Protein AF-A0A3D4EXI5-F1 (afdb_monomer_lite)

Secondary structure (DSSP, 8-state):
----EEEEEE--S-TT--EEEEEESSSSS-EEEEETTS--BTTBEEEEEETTTTT-TT-S--EEEEEE--GGGHHHHHHHHHHHHHHHH----EEEEEEEEETTEEEEEEEEEETTEEEEEEEEEEESTTPPPPS---HHHHHHHHHHHHHTT-SEEEEEEPTTT--EEEEEEE-

Radius of gyration: 18.46 Å; chains: 1; bounding box: 52×33×43 Å

pLDDT: mean 83.97, std 13.14, range [39.12, 97.62]

Foldseek 3Di:
DPDFKDKDFDFDPDLVWKKFKWKDLVVPDIDTAAIQNPDPDVGGGMDMDGCVSRVVPPRPDMDIDIDTDDPVCVLVHLLNVLVVLQVVVPDQWDKDWDWDDDPQKTFIWIFTGDRNWTPDIGTPDIPVRPDDPDSTDDLVNVSVVSVVLVVVVFPDWDFDADPRRSGTPDIDTHD

Sequence (175 aa):
MKGDSMTFQLKSFDLSESWLLQLSADGVNWSDLVPLESSQDILGFVVKADRITLGIGNFEKAFFRAKKFSRHEEVKQKYLAALARWNESNYTSYSYLVNSNQGMISYEARYTVTDGEVTEVRTILAWPPFFEPPPSRTIEDWFATVASAIDQNAVVIDIDWNSELGYPESGYIDI

Structure (mmCIF, N/CA/C/O backbone):
data_AF-A0A3D4EXI5-F1
#
_entry.id   AF-A0A3D4EXI5-F1
#
loop_
_atom_site.group_PDB
_atom_site.id
_atom_site.type_symbol
_atom_site.label_atom_id
_atom_site.label_alt_id
_atom_site.label_comp_id
_atom_site.label_asym_id
_atom_site.label_entity_id
_atom_site.label_seq_id
_atom_site.pdbx_PDB_ins_code
_atom_site.Cartn_x
_atom_site.Cartn_y
_atom_site.Cartn_z
_atom_site.occupancy
_atom_site.B_iso_or_equiv
_atom_site.auth_seq_id
_atom_site.auth_comp_id
_atom_site.auth_asym_id
_atom_site.auth_atom_id
_atom_site.pdbx_PDB_model_num
ATOM 1 N N . MET A 1 1 ? -26.859 4.576 -8.870 1.00 39.12 1 MET A N 1
ATOM 2 C CA . MET A 1 1 ? -27.586 3.788 -7.852 1.00 39.12 1 MET A CA 1
ATOM 3 C C . MET A 1 1 ? -27.539 4.547 -6.536 1.00 39.12 1 MET A C 1
ATOM 5 O O . MET A 1 1 ? -26.490 5.070 -6.199 1.00 39.12 1 MET A O 1
ATOM 9 N N . LYS A 1 2 ? -28.674 4.707 -5.847 1.00 42.56 2 LYS A N 1
ATOM 10 C CA . LYS A 1 2 ? -28.749 5.315 -4.507 1.00 42.56 2 LYS A CA 1
ATOM 11 C C . LYS A 1 2 ? -28.831 4.164 -3.502 1.00 42.56 2 LYS A C 1
ATOM 13 O O . LYS A 1 2 ? -29.838 3.466 -3.528 1.00 42.56 2 LYS A O 1
ATOM 18 N N . GLY A 1 3 ? -27.812 3.960 -2.663 1.00 54.19 3 GLY A N 1
ATOM 19 C CA . GLY A 1 3 ? -27.891 2.968 -1.579 1.00 54.19 3 GLY A CA 1
ATOM 20 C C . GLY A 1 3 ? -26.586 2.330 -1.093 1.00 54.19 3 GLY A C 1
ATOM 21 O O . GLY A 1 3 ? -26.627 1.666 -0.065 1.00 54.19 3 GLY A O 1
ATOM 22 N N . ASP A 1 4 ? -25.450 2.532 -1.768 1.00 74.62 4 ASP A N 1
ATOM 23 C CA . ASP A 1 4 ? -24.228 1.766 -1.456 1.00 74.62 4 ASP A CA 1
ATOM 24 C C . ASP A 1 4 ? -23.312 2.403 -0.403 1.00 74.62 4 ASP A C 1
ATOM 26 O O . ASP A 1 4 ? -22.385 1.741 0.057 1.00 74.62 4 ASP A O 1
ATOM 30 N N . SER A 1 5 ? -23.591 3.634 0.037 1.00 75.50 5 SER A N 1
ATOM 31 C CA . SER A 1 5 ? -22.777 4.329 1.041 1.00 75.50 5 SER A CA 1
ATOM 32 C C . SER A 1 5 ? -23.317 4.127 2.456 1.00 75.50 5 SER A C 1
ATOM 34 O O . SER A 1 5 ? -24.478 4.450 2.725 1.00 75.50 5 SER A O 1
ATOM 36 N N . MET A 1 6 ? -22.466 3.680 3.375 1.00 82.75 6 MET A N 1
ATOM 37 C CA . MET A 1 6 ? -22.741 3.607 4.809 1.00 82.75 6 MET A CA 1
ATOM 38 C C . MET A 1 6 ? -22.026 4.742 5.544 1.00 82.75 6 MET A C 1
ATOM 40 O O . MET A 1 6 ? -20.893 5.086 5.215 1.00 82.75 6 MET A O 1
ATOM 44 N N . THR A 1 7 ? -22.685 5.301 6.560 1.00 84.31 7 THR A N 1
ATOM 45 C CA . THR A 1 7 ? -22.089 6.303 7.449 1.00 84.31 7 THR A CA 1
ATOM 46 C C . THR A 1 7 ? -22.034 5.752 8.864 1.00 84.31 7 THR A C 1
ATOM 48 O O . THR A 1 7 ? -23.057 5.357 9.424 1.00 84.31 7 THR A O 1
ATOM 51 N N . PHE A 1 8 ? -20.844 5.767 9.451 1.00 84.25 8 PHE A N 1
ATOM 52 C CA . PHE A 1 8 ? -20.595 5.388 10.833 1.00 84.25 8 PHE A CA 1
ATOM 53 C C . PHE A 1 8 ? -20.271 6.641 11.626 1.00 84.25 8 PHE A C 1
ATOM 55 O O . PHE A 1 8 ? -19.400 7.411 11.229 1.00 84.25 8 PHE A O 1
ATOM 62 N N . GLN A 1 9 ? -20.972 6.839 12.740 1.00 82.69 9 GLN A N 1
ATOM 63 C CA . GLN A 1 9 ? -20.697 7.926 13.668 1.00 82.69 9 GLN A CA 1
ATOM 64 C C . GLN A 1 9 ? -20.434 7.356 15.055 1.00 82.69 9 GLN A C 1
ATOM 66 O O . GLN A 1 9 ? -21.283 6.664 15.622 1.00 82.69 9 GLN A O 1
ATOM 71 N N . LEU A 1 10 ? -19.275 7.687 15.613 1.00 81.12 10 LEU A N 1
ATOM 72 C CA . LEU A 1 10 ? -18.928 7.378 16.988 1.00 81.12 10 LEU A CA 1
ATOM 73 C C . LEU A 1 10 ? -18.965 8.659 17.816 1.00 81.12 10 LEU A C 1
ATOM 75 O O . LEU A 1 10 ? -18.196 9.589 17.580 1.00 81.12 10 LEU A O 1
ATOM 79 N N . LYS A 1 11 ? -19.855 8.690 18.809 1.00 78.25 11 LYS A N 1
ATOM 80 C CA . LYS A 1 11 ? -19.913 9.774 19.790 1.00 78.25 11 LYS A CA 1
ATOM 81 C C . LYS A 1 11 ? -18.896 9.498 20.892 1.00 78.25 11 LYS A C 1
ATOM 83 O O . LYS A 1 11 ? -19.105 8.581 21.683 1.00 78.25 11 LYS A O 1
ATOM 88 N N . SER A 1 12 ? -17.834 10.296 20.950 1.00 68.75 12 SER A N 1
ATOM 89 C CA . SER A 1 12 ? -16.923 10.345 22.097 1.00 68.75 12 SER A CA 1
ATOM 90 C C . SER A 1 12 ? -16.821 11.775 22.622 1.00 68.75 12 SER A C 1
ATOM 92 O O . SER A 1 12 ? -16.849 12.732 21.851 1.00 68.75 12 SER A O 1
ATOM 94 N N . PHE A 1 13 ? -16.741 11.908 23.947 1.00 65.19 13 PHE A N 1
ATOM 95 C CA . PHE A 1 13 ? -16.520 13.184 24.634 1.00 65.19 13 PHE A CA 1
ATOM 96 C C . PHE A 1 13 ? -15.032 13.518 24.780 1.00 65.19 13 PHE A C 1
ATOM 98 O O . PHE A 1 13 ? -14.695 14.653 25.110 1.00 65.19 13 PHE A O 1
ATOM 105 N N . ASP A 1 14 ? -14.155 12.544 24.537 1.00 68.81 14 ASP A N 1
ATOM 106 C CA . ASP A 1 14 ? -12.711 12.718 24.546 1.00 68.81 14 ASP A CA 1
ATOM 107 C C . ASP A 1 14 ? -12.185 12.568 23.115 1.00 68.81 14 ASP A C 1
ATOM 109 O O . ASP A 1 14 ? -11.996 11.470 22.597 1.00 68.81 14 ASP A O 1
ATOM 113 N N . LEU A 1 15 ? -11.965 13.712 22.467 1.00 62.50 15 LEU A N 1
ATOM 114 C CA . LEU A 1 15 ? -11.452 13.791 21.098 1.00 62.50 15 LEU A CA 1
ATOM 115 C C . LEU A 1 15 ? -9.966 13.411 20.990 1.00 62.50 15 LEU A C 1
ATOM 117 O O . LEU A 1 15 ? -9.433 13.392 19.885 1.00 62.50 15 LEU A O 1
ATOM 121 N N . SER A 1 16 ? -9.291 13.132 22.113 1.00 62.59 16 SER A N 1
ATOM 122 C CA . SER A 1 16 ? -7.949 12.541 22.109 1.00 62.59 16 SER A CA 1
ATOM 123 C C . SER A 1 16 ? -7.974 11.015 21.985 1.00 62.59 16 SER A C 1
ATOM 125 O O . SER A 1 16 ? -6.924 10.391 21.823 1.00 62.59 16 SER A O 1
ATOM 127 N N . GLU A 1 17 ? -9.159 10.400 22.054 1.00 69.25 17 GLU A N 1
ATOM 128 C CA . GLU A 1 17 ? -9.315 8.971 21.836 1.00 69.25 17 GLU A CA 1
ATOM 129 C C . GLU A 1 17 ? -9.283 8.633 20.350 1.00 69.25 17 GLU A C 1
ATOM 131 O O . GLU A 1 17 ? -10.083 9.133 19.564 1.00 69.25 17 GLU A O 1
ATOM 136 N N . SER A 1 18 ? -8.432 7.682 19.993 1.00 71.56 18 SER A N 1
ATOM 137 C CA . SER A 1 18 ? -8.443 7.068 18.672 1.00 71.56 18 SER A CA 1
ATOM 138 C C . SER A 1 18 ? -9.288 5.797 18.674 1.00 71.56 18 SER A C 1
ATOM 140 O O . SER A 1 18 ? -9.239 4.978 19.604 1.00 71.56 18 SER A O 1
ATOM 142 N N . TRP A 1 19 ? -10.059 5.620 17.606 1.00 79.62 19 TRP A N 1
ATOM 143 C CA . TRP A 1 19 ? -10.971 4.496 17.439 1.00 79.62 19 TRP A CA 1
ATOM 144 C C . TRP A 1 19 ? -10.848 3.903 16.040 1.00 79.62 19 TRP A C 1
ATOM 146 O O . TRP A 1 19 ? -10.656 4.619 15.062 1.00 79.62 19 TRP A O 1
ATOM 156 N N . LEU A 1 20 ? -11.002 2.585 15.942 1.00 82.56 20 LEU A N 1
ATOM 157 C CA . LEU A 1 20 ? -11.039 1.858 14.673 1.00 82.56 20 LEU A CA 1
ATOM 158 C C . LEU A 1 20 ? -12.428 1.274 14.448 1.00 82.56 20 LEU A C 1
ATOM 160 O O . LEU A 1 20 ? -13.006 0.667 15.356 1.00 82.56 20 LEU A O 1
ATOM 164 N N . LEU A 1 21 ? -12.942 1.419 13.229 1.00 87.19 21 LEU A N 1
ATOM 165 C CA . LEU A 1 21 ? -14.070 0.628 12.763 1.00 87.19 21 LEU A CA 1
ATOM 166 C C . LEU A 1 21 ? -13.570 -0.788 12.469 1.00 87.19 21 LEU A C 1
ATOM 168 O O . LEU A 1 21 ? -12.594 -0.956 11.744 1.00 87.19 21 LEU A O 1
ATOM 172 N N . GLN A 1 22 ? -14.242 -1.797 13.014 1.00 89.62 22 GLN A N 1
ATOM 173 C CA . GLN A 1 22 ? -13.995 -3.200 12.694 1.00 89.62 22 GLN A CA 1
ATOM 174 C C . GLN A 1 22 ? -15.202 -3.816 11.993 1.00 89.62 22 GLN A C 1
ATOM 176 O O . GLN A 1 22 ? -16.344 -3.473 12.309 1.00 89.62 22 GLN A O 1
ATOM 181 N N . LEU A 1 23 ? -14.931 -4.769 11.104 1.00 90.06 23 LEU A N 1
ATOM 182 C CA . LEU A 1 23 ? -15.908 -5.592 10.396 1.00 90.06 23 LEU A CA 1
ATOM 183 C C . LEU A 1 23 ? -15.836 -7.036 10.872 1.00 90.06 23 LEU A C 1
ATOM 185 O O . LEU A 1 23 ? -14.754 -7.550 11.146 1.00 90.06 23 LEU A O 1
ATOM 189 N N . SER A 1 24 ? -16.976 -7.715 10.886 1.00 88.44 24 SER A N 1
ATOM 190 C CA . SER A 1 24 ? -17.034 -9.167 10.995 1.00 88.44 24 SER A CA 1
ATOM 191 C C . SER A 1 24 ? -18.177 -9.728 10.155 1.00 88.44 24 SER A C 1
ATOM 193 O O . SER A 1 24 ? -19.292 -9.209 10.200 1.00 88.44 24 SER A O 1
ATOM 195 N N . ALA A 1 25 ? -17.924 -10.798 9.402 1.00 87.25 25 ALA A N 1
ATOM 196 C CA . ALA A 1 25 ? -18.972 -11.502 8.658 1.00 87.25 25 ALA A CA 1
ATOM 197 C C . ALA A 1 25 ? -19.778 -12.464 9.555 1.00 87.25 25 ALA A C 1
ATOM 199 O O . ALA A 1 25 ? -20.962 -12.690 9.322 1.00 87.25 25 ALA A O 1
ATOM 200 N N . ASP A 1 26 ? -19.155 -13.002 10.606 1.00 87.06 26 ASP A N 1
ATOM 201 C CA . ASP A 1 26 ? -19.708 -14.049 11.477 1.00 87.06 26 ASP A CA 1
ATOM 202 C C . ASP A 1 26 ? -19.994 -13.573 12.915 1.00 87.06 26 ASP A C 1
ATOM 204 O O . ASP A 1 26 ? -20.588 -14.299 13.710 1.00 87.06 26 ASP A O 1
ATOM 208 N N . GLY A 1 27 ? -19.599 -12.346 13.256 1.00 86.88 27 GLY A N 1
ATOM 209 C CA . GLY A 1 27 ? -19.679 -11.780 14.604 1.00 86.88 27 GLY A CA 1
ATOM 210 C C . GLY A 1 27 ? -18.592 -12.290 15.561 1.00 86.88 27 GLY A C 1
ATOM 211 O O . GLY A 1 27 ? -18.559 -11.869 16.720 1.00 86.88 27 GLY A O 1
ATOM 212 N N . VAL A 1 28 ? -17.699 -13.167 15.095 1.00 86.06 28 VAL A N 1
ATOM 213 C CA . VAL A 1 28 ? -16.663 -13.841 15.890 1.00 86.06 28 VAL A CA 1
ATOM 214 C C . VAL A 1 28 ? -15.272 -13.364 15.483 1.00 86.06 28 VAL A C 1
ATOM 216 O O . VAL A 1 28 ? -14.501 -12.943 16.344 1.00 86.06 28 VAL A O 1
ATOM 219 N N . ASN A 1 29 ? -14.967 -13.378 14.186 1.00 84.19 29 ASN A N 1
ATOM 220 C CA . ASN A 1 29 ? -13.688 -12.966 13.620 1.00 84.19 29 ASN A CA 1
ATOM 221 C C . ASN A 1 29 ? -13.776 -11.519 13.140 1.00 84.19 29 ASN A C 1
ATOM 223 O O . ASN A 1 29 ? -14.626 -11.189 12.313 1.00 84.19 29 ASN A O 1
ATOM 227 N N . TRP A 1 30 ? -12.915 -10.655 13.676 1.00 88.38 30 TRP A N 1
ATOM 228 C CA . TRP A 1 30 ? -12.973 -9.212 13.449 1.00 88.38 30 TRP A CA 1
ATOM 229 C C . TRP A 1 30 ? -11.732 -8.715 12.712 1.00 88.38 30 TRP A C 1
ATOM 231 O O . TRP A 1 30 ? -10.613 -9.003 13.133 1.00 88.38 30 TRP A O 1
ATOM 241 N N . SER A 1 31 ? -11.946 -7.917 11.669 1.00 83.50 31 SER A N 1
ATOM 242 C CA . SER A 1 31 ? -10.902 -7.245 10.890 1.00 83.50 31 SER A CA 1
ATOM 243 C C . SER A 1 31 ? -10.988 -5.735 11.092 1.00 83.50 31 SER A C 1
ATOM 245 O O . SER A 1 31 ? -12.084 -5.173 11.097 1.00 83.50 31 SER A O 1
ATOM 247 N N . ASP A 1 32 ? -9.845 -5.074 11.262 1.00 84.88 32 ASP A N 1
ATOM 248 C CA . ASP A 1 32 ? -9.773 -3.610 11.309 1.00 84.88 32 ASP A CA 1
ATOM 249 C C . ASP A 1 32 ? -10.002 -3.037 9.904 1.00 84.88 32 ASP A C 1
ATOM 251 O O . ASP A 1 32 ? -9.398 -3.510 8.946 1.00 84.88 32 ASP A O 1
ATOM 255 N N . LEU A 1 33 ? -10.882 -2.040 9.785 1.00 80.50 33 LEU A N 1
ATOM 256 C CA . LEU A 1 33 ? -11.237 -1.411 8.512 1.00 80.50 33 LEU A CA 1
ATOM 257 C C . LEU A 1 33 ? -10.579 -0.049 8.341 1.00 80.50 33 LEU A C 1
ATOM 259 O O . LEU A 1 33 ? -9.764 0.138 7.454 1.00 80.50 33 LEU A O 1
ATOM 263 N N . VAL A 1 34 ? -10.994 0.930 9.144 1.00 76.69 34 VAL A N 1
ATOM 264 C CA . VAL A 1 34 ? -10.632 2.338 8.948 1.00 76.69 34 VAL A CA 1
ATOM 265 C C . VAL A 1 34 ? -10.612 3.072 10.288 1.00 76.69 34 VAL A C 1
ATOM 267 O O . VAL A 1 34 ? -11.445 2.773 11.156 1.00 76.69 34 VAL A O 1
ATOM 270 N N . PRO A 1 35 ? -9.695 4.036 10.485 1.00 75.25 35 PRO A N 1
ATOM 271 C CA . PRO A 1 35 ? -9.725 4.929 11.629 1.00 75.25 35 PRO A CA 1
ATOM 272 C C . PRO A 1 35 ? -11.001 5.762 11.596 1.00 75.25 35 PRO A C 1
ATOM 274 O O . PRO A 1 35 ? -11.361 6.352 10.579 1.00 75.25 35 PRO A O 1
ATOM 277 N N . LEU A 1 36 ? -11.678 5.836 12.732 1.00 76.50 36 LEU A N 1
ATOM 278 C CA . LEU A 1 36 ? -12.765 6.773 12.955 1.00 76.50 36 LEU A CA 1
ATOM 279 C C . LEU A 1 36 ? -12.135 8.098 13.383 1.00 76.50 36 LEU A C 1
ATOM 281 O O . LEU A 1 36 ? -12.162 8.431 14.557 1.00 76.50 36 LEU A O 1
ATOM 285 N N . GLU A 1 37 ? -11.510 8.810 12.445 1.00 63.91 37 GLU A N 1
ATOM 286 C CA . GLU A 1 37 ? -10.805 10.078 12.715 1.00 63.91 37 GLU A CA 1
ATOM 287 C C . GLU A 1 37 ? -11.206 11.201 11.735 1.00 63.91 37 GLU A C 1
ATOM 289 O O . GLU A 1 37 ? -10.970 12.381 11.994 1.00 63.91 37 GLU A O 1
ATOM 294 N N . SER A 1 38 ? -11.874 10.869 10.622 1.00 50.19 38 SER A N 1
ATOM 295 C CA . SER A 1 38 ? -12.069 11.773 9.482 1.00 50.19 38 SER A CA 1
ATOM 296 C C . SER A 1 38 ? -13.409 12.520 9.485 1.00 50.19 38 SER A C 1
ATOM 298 O O . SER A 1 38 ? -14.250 12.319 8.619 1.00 50.19 38 SER A O 1
ATOM 300 N N . SER A 1 39 ? -13.586 13.406 10.458 1.00 47.19 39 SER A N 1
ATOM 301 C CA . SER A 1 39 ? -14.216 14.731 10.322 1.00 47.19 39 SER A CA 1
ATOM 302 C C . SER A 1 39 ? -14.553 15.191 11.731 1.00 47.19 39 SER A C 1
ATOM 304 O O . SER A 1 39 ? -15.348 14.540 12.410 1.00 47.19 39 SER A O 1
ATOM 306 N N . GLN A 1 40 ? -13.968 16.306 12.164 1.00 47.56 40 GLN A N 1
ATOM 307 C CA . GLN A 1 40 ? -14.433 17.017 13.350 1.00 47.56 40 GLN A CA 1
ATOM 308 C C . GLN A 1 40 ? -15.810 17.608 13.041 1.00 47.56 40 GLN A C 1
ATOM 310 O O . GLN A 1 40 ? -15.929 18.767 12.653 1.00 47.56 40 GLN A O 1
ATOM 315 N N . ASP A 1 41 ? -16.850 16.796 13.175 1.00 45.81 41 ASP A N 1
ATOM 316 C CA . ASP A 1 41 ? -18.180 17.325 13.420 1.00 45.81 41 ASP A CA 1
ATOM 317 C C . ASP A 1 41 ? -18.339 17.475 14.939 1.00 45.81 41 ASP A C 1
ATOM 319 O O . ASP A 1 41 ? -17.704 16.757 15.713 1.00 45.81 41 ASP A O 1
ATOM 323 N N . ILE A 1 42 ? -19.178 18.405 15.393 1.00 49.69 42 ILE A N 1
ATOM 324 C CA . ILE A 1 42 ? -19.246 18.897 16.793 1.00 49.69 42 ILE A CA 1
ATOM 325 C C . ILE A 1 42 ? -19.577 17.776 17.825 1.00 49.69 42 ILE A C 1
ATOM 327 O O . ILE A 1 42 ? -19.594 18.000 19.033 1.00 49.69 42 ILE A O 1
ATOM 331 N N . LEU A 1 43 ? -19.838 16.546 17.365 1.00 52.16 43 LEU A N 1
ATOM 332 C CA . LEU A 1 43 ? -20.370 15.415 18.129 1.00 52.16 43 LEU A CA 1
ATOM 333 C C . LEU A 1 43 ? -19.537 14.116 18.056 1.00 52.16 43 LEU A C 1
ATOM 335 O O . LEU A 1 43 ? -20.005 13.099 18.574 1.00 52.16 43 LEU A O 1
ATOM 339 N N . GLY A 1 44 ? -18.346 14.111 17.441 1.00 57.56 44 GLY A N 1
ATOM 340 C CA . GLY A 1 44 ? -17.436 12.953 17.448 1.00 57.56 44 GLY A CA 1
ATOM 341 C C . GLY A 1 44 ? -16.826 12.623 16.085 1.00 57.56 44 GLY A C 1
ATOM 342 O O . GLY A 1 44 ? -16.542 13.518 15.297 1.00 57.56 44 GLY A O 1
ATOM 343 N N . PHE A 1 45 ? -16.629 11.332 15.814 1.00 66.25 45 PHE A N 1
ATOM 344 C CA . PHE A 1 45 ? -15.952 10.840 14.614 1.00 66.25 45 PHE A CA 1
ATOM 345 C C . PHE A 1 45 ? -16.946 10.309 13.586 1.00 66.25 45 PHE A C 1
ATOM 347 O O . PHE A 1 45 ? -17.850 9.552 13.949 1.00 66.25 45 PHE A O 1
ATOM 354 N N . VAL A 1 46 ? -16.770 10.666 12.312 1.00 69.00 46 VAL A N 1
ATOM 355 C CA . VAL A 1 46 ? -17.620 10.195 11.211 1.00 69.00 46 VAL A CA 1
ATOM 356 C C . VAL A 1 46 ? -16.758 9.573 10.122 1.00 69.00 46 VAL A C 1
ATOM 358 O O . VAL A 1 46 ? -15.733 10.125 9.742 1.00 69.00 46 VAL A O 1
ATOM 361 N N . VAL A 1 47 ? -17.189 8.428 9.601 1.00 74.81 47 VAL A N 1
ATOM 362 C CA . VAL A 1 47 ? -16.644 7.845 8.373 1.00 74.81 47 VAL A CA 1
ATOM 363 C C . VAL A 1 47 ? -17.798 7.509 7.452 1.00 74.81 47 VAL A C 1
ATOM 365 O O . VAL A 1 47 ? -18.781 6.893 7.870 1.00 74.81 47 VAL A O 1
ATOM 368 N N . LYS A 1 48 ? -17.672 7.910 6.190 1.00 79.62 48 LYS A N 1
ATOM 369 C CA . LYS A 1 48 ? -18.581 7.519 5.120 1.00 79.62 48 LYS A CA 1
ATOM 370 C C . LYS A 1 48 ? -17.804 6.665 4.133 1.00 79.62 48 LYS A C 1
ATOM 372 O O . LYS A 1 48 ? -16.803 7.121 3.602 1.00 79.62 48 LYS A O 1
ATOM 377 N N . ALA A 1 49 ? -18.269 5.449 3.895 1.00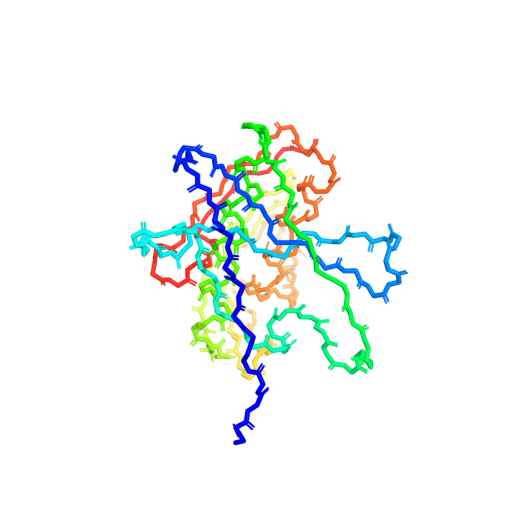 73.75 49 ALA A N 1
ATOM 378 C CA . ALA A 1 49 ? -17.616 4.525 2.982 1.00 73.75 49 ALA A CA 1
ATOM 379 C C . ALA A 1 49 ? -18.656 3.701 2.229 1.00 73.75 49 ALA A C 1
ATOM 381 O O . ALA A 1 49 ? -19.722 3.379 2.765 1.00 73.75 49 ALA A O 1
ATOM 382 N N . ASP A 1 50 ? -18.343 3.353 0.987 1.00 76.69 50 ASP A N 1
ATOM 383 C CA . ASP A 1 50 ? -19.192 2.477 0.195 1.00 76.69 50 ASP A CA 1
ATOM 384 C C . ASP A 1 50 ? -19.021 1.016 0.625 1.00 76.69 50 ASP A C 1
ATOM 386 O O . ASP A 1 50 ? -17.969 0.606 1.121 1.00 76.69 50 ASP A O 1
ATOM 390 N N . ARG A 1 51 ? -20.060 0.194 0.434 1.00 75.62 51 ARG A N 1
ATOM 391 C CA . ARG A 1 51 ? -20.032 -1.228 0.826 1.00 75.62 51 ARG A CA 1
ATOM 392 C C . ARG A 1 51 ? -18.872 -1.995 0.193 1.00 75.62 51 ARG A C 1
ATOM 394 O O . ARG A 1 51 ? -18.343 -2.912 0.818 1.00 75.62 51 ARG A O 1
ATOM 401 N N . ILE A 1 52 ? -18.492 -1.618 -1.027 1.00 73.06 52 ILE A N 1
ATOM 402 C CA . ILE A 1 52 ? -17.352 -2.198 -1.745 1.00 73.06 52 ILE A CA 1
ATOM 403 C C . ILE A 1 52 ? -16.047 -1.839 -1.027 1.00 73.06 52 ILE A C 1
ATOM 405 O O . ILE A 1 52 ? -15.278 -2.736 -0.697 1.00 73.06 52 ILE A O 1
ATOM 409 N N . THR A 1 53 ? -15.845 -0.560 -0.698 1.00 68.88 53 THR A N 1
ATOM 410 C CA . THR A 1 53 ? -14.669 -0.060 0.035 1.00 68.88 53 THR A CA 1
ATOM 411 C C . THR A 1 53 ? -14.530 -0.699 1.416 1.00 68.88 53 THR A C 1
ATOM 413 O O . THR A 1 53 ? -13.426 -0.926 1.893 1.00 68.88 53 THR A O 1
ATOM 416 N N . LEU A 1 54 ? -15.653 -1.035 2.055 1.00 73.38 54 LEU A N 1
ATOM 417 C CA . LEU A 1 54 ? -15.683 -1.729 3.343 1.00 73.38 54 LEU A CA 1
ATOM 418 C C . LEU A 1 54 ? -15.444 -3.245 3.232 1.00 73.38 54 LEU A C 1
ATOM 420 O O . LEU A 1 54 ? -15.567 -3.939 4.235 1.00 73.38 54 LEU A O 1
ATOM 424 N N . GLY A 1 55 ? -15.184 -3.792 2.041 1.00 70.31 55 GLY A N 1
ATOM 425 C CA . GLY A 1 55 ? -14.995 -5.234 1.849 1.00 70.31 55 GLY A CA 1
ATOM 426 C C . GLY A 1 55 ? -16.249 -6.069 2.137 1.00 70.31 55 GLY A C 1
ATOM 427 O O . GLY A 1 55 ? -16.162 -7.280 2.328 1.00 70.31 55 GLY A O 1
ATOM 428 N N . ILE A 1 56 ? -17.431 -5.440 2.178 1.00 70.94 56 ILE A N 1
ATOM 429 C CA . ILE A 1 56 ? -18.700 -6.120 2.479 1.00 70.94 56 ILE A CA 1
ATOM 430 C C . ILE A 1 56 ? -19.185 -6.916 1.260 1.00 70.94 56 ILE A C 1
ATOM 432 O O . ILE A 1 56 ? -19.926 -7.880 1.424 1.00 70.94 56 ILE A O 1
ATOM 436 N N . GLY A 1 57 ? -18.760 -6.546 0.046 1.00 67.25 57 GLY A N 1
ATOM 437 C CA . GLY A 1 57 ? -19.015 -7.297 -1.188 1.00 67.25 57 GLY A CA 1
ATOM 438 C C . GLY A 1 57 ? -20.436 -7.874 -1.275 1.00 67.25 57 GLY A C 1
ATOM 439 O O . GLY A 1 57 ? -21.420 -7.137 -1.205 1.00 67.25 57 GLY A O 1
ATOM 440 N N . ASN A 1 58 ? -20.517 -9.207 -1.375 1.00 66.69 58 ASN A N 1
ATOM 441 C CA . ASN A 1 58 ? -21.759 -9.988 -1.460 1.00 66.69 58 ASN A CA 1
ATOM 442 C C . ASN A 1 58 ? -22.264 -10.524 -0.107 1.00 66.69 58 ASN A C 1
ATOM 444 O O . ASN A 1 58 ? -23.160 -11.368 -0.088 1.00 66.69 58 ASN A O 1
ATOM 448 N N . PHE A 1 59 ? -21.696 -10.101 1.026 1.00 69.75 59 PHE A N 1
ATOM 449 C CA . PHE A 1 59 ? -22.179 -10.568 2.322 1.00 69.75 59 PHE A CA 1
ATOM 450 C C . PHE A 1 59 ? -23.624 -10.097 2.544 1.00 69.75 59 PHE A C 1
ATOM 452 O O . PHE A 1 59 ? -23.914 -8.895 2.562 1.00 69.75 59 PHE A O 1
ATOM 459 N N . GLU A 1 60 ? -24.537 -11.054 2.758 1.00 75.94 60 GLU A N 1
ATOM 460 C CA . GLU A 1 60 ? -25.937 -10.764 3.104 1.00 75.94 60 GLU A CA 1
ATOM 461 C C . GLU A 1 60 ? -26.037 -9.966 4.408 1.00 75.94 60 GLU A C 1
ATOM 463 O O . GLU A 1 60 ? -26.911 -9.112 4.566 1.00 75.94 60 GLU A O 1
ATOM 468 N N . LYS A 1 61 ? -25.110 -10.215 5.337 1.00 82.75 61 LYS A N 1
ATOM 469 C CA . LYS A 1 61 ? -25.022 -9.537 6.625 1.00 82.75 61 LYS A CA 1
ATOM 470 C C . LYS A 1 61 ? -23.565 -9.361 7.033 1.00 82.75 61 LYS A C 1
ATOM 472 O O . LYS A 1 61 ? -22.746 -10.245 6.815 1.00 82.75 61 LYS A O 1
ATOM 477 N N . ALA A 1 62 ? -23.278 -8.235 7.675 1.00 86.88 62 ALA A N 1
ATOM 478 C CA . ALA A 1 62 ? -22.019 -7.992 8.357 1.00 86.88 62 ALA A CA 1
ATOM 479 C C . ALA A 1 62 ? -22.270 -7.245 9.673 1.00 86.88 62 ALA A C 1
ATOM 481 O O . ALA A 1 62 ? -23.295 -6.578 9.844 1.00 86.88 62 ALA A O 1
ATOM 482 N N . PHE A 1 63 ? -21.338 -7.379 10.605 1.00 90.00 63 PHE A N 1
ATOM 483 C CA . PHE A 1 63 ? -21.340 -6.725 11.904 1.00 90.00 63 PHE A CA 1
ATOM 484 C C . PHE A 1 63 ? -20.245 -5.669 11.950 1.00 90.00 63 PHE A C 1
ATOM 486 O O . PHE A 1 63 ? -19.161 -5.864 11.403 1.00 90.00 63 PHE A O 1
ATOM 493 N N . PHE A 1 64 ? -20.524 -4.575 12.655 1.00 90.75 64 PHE A N 1
ATOM 494 C CA . PHE A 1 64 ? -19.580 -3.486 12.861 1.00 90.75 64 PHE A CA 1
ATOM 495 C C . PHE A 1 64 ? -19.435 -3.199 14.344 1.00 90.75 64 PHE A C 1
ATOM 497 O O . PHE A 1 64 ? -20.419 -3.242 15.087 1.00 90.75 64 PHE A O 1
ATOM 504 N N . ARG A 1 65 ? -18.219 -2.868 14.774 1.00 90.81 65 ARG A N 1
ATOM 505 C CA . ARG A 1 65 ? -17.971 -2.334 16.116 1.00 90.81 65 ARG A CA 1
ATOM 506 C C . ARG A 1 65 ? -16.845 -1.316 16.089 1.00 90.81 65 ARG A C 1
ATOM 508 O O . ARG A 1 65 ? -16.003 -1.349 15.197 1.00 90.81 65 ARG A O 1
ATOM 515 N N . ALA A 1 66 ? -16.822 -0.450 17.094 1.00 88.31 66 ALA A N 1
ATOM 516 C CA . ALA A 1 66 ? -15.681 0.410 17.359 1.00 88.31 66 ALA A CA 1
ATOM 517 C C . ALA A 1 66 ? -14.748 -0.277 18.368 1.00 88.31 66 ALA A C 1
ATOM 519 O O . ALA A 1 66 ? -15.207 -0.767 19.403 1.00 88.31 66 ALA A O 1
ATOM 520 N N . LYS A 1 67 ? -13.447 -0.307 18.078 1.00 86.44 67 LYS A N 1
ATOM 521 C CA . LYS A 1 67 ? -12.400 -0.761 19.004 1.00 86.44 67 LYS A CA 1
ATOM 522 C C . LYS A 1 67 ? -11.619 0.456 19.491 1.00 86.44 67 LYS A C 1
ATOM 524 O O . LYS A 1 67 ? -11.117 1.223 18.669 1.00 86.44 67 LYS A O 1
ATOM 529 N N . LYS A 1 68 ? -11.521 0.623 20.817 1.00 76.44 68 LYS A N 1
ATOM 530 C CA . LYS A 1 68 ? -10.659 1.644 21.424 1.00 76.44 68 LYS A CA 1
ATOM 531 C C . LYS A 1 68 ? -9.209 1.216 21.273 1.00 76.44 68 LYS A C 1
ATOM 533 O O . LYS A 1 68 ? -8.869 0.060 21.527 1.00 76.44 68 LYS A O 1
ATOM 538 N N . PHE A 1 69 ? -8.379 2.152 20.862 1.00 69.06 69 PHE A N 1
ATOM 539 C CA . PHE A 1 69 ? -7.016 1.890 20.448 1.00 69.06 69 PHE A CA 1
ATOM 540 C C . PHE A 1 69 ? -5.991 2.210 21.550 1.00 69.06 69 PHE A C 1
ATOM 542 O O . PHE A 1 69 ? -6.231 3.073 22.397 1.00 69.06 69 PHE A O 1
ATOM 549 N N . SER A 1 70 ? -4.838 1.529 21.540 1.00 57.62 70 SER A N 1
ATOM 550 C CA . SER A 1 70 ? -3.669 1.856 22.371 1.00 57.62 70 SER A CA 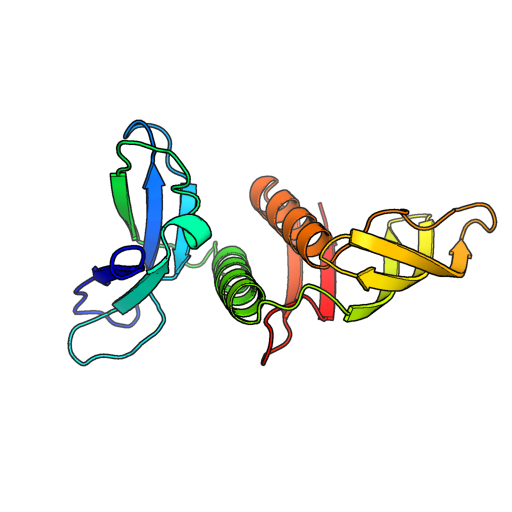1
ATOM 551 C C . SER A 1 70 ? -2.549 2.426 21.492 1.00 57.62 70 SER A C 1
ATOM 553 O O . SER A 1 70 ? -2.387 1.998 20.357 1.00 57.62 70 SER A O 1
ATOM 555 N N . ARG A 1 71 ? -1.751 3.375 22.007 1.00 50.16 71 ARG A N 1
ATOM 556 C CA . ARG A 1 71 ? -0.698 4.127 21.275 1.00 50.16 71 ARG A CA 1
ATOM 557 C C . ARG A 1 71 ? 0.315 3.292 20.457 1.00 50.16 71 ARG A C 1
ATOM 559 O O . ARG A 1 71 ? 1.112 3.880 19.741 1.00 50.16 71 ARG A O 1
ATOM 566 N N . HIS A 1 72 ? 0.328 1.964 20.564 1.00 52.22 72 HIS A N 1
ATOM 567 C CA . HIS A 1 72 ? 1.250 1.083 19.843 1.00 52.22 72 HIS A CA 1
ATOM 568 C C . HIS A 1 72 ? 0.790 0.661 18.442 1.00 52.22 72 HIS A C 1
ATOM 570 O O . HIS A 1 72 ? 1.565 0.008 17.756 1.00 52.22 72 HIS A O 1
ATOM 576 N N . GLU A 1 73 ? -0.402 1.043 17.972 1.00 70.88 73 GLU A N 1
ATOM 577 C CA . GLU A 1 73 ? -0.831 0.716 16.599 1.00 70.88 73 GLU A CA 1
ATOM 578 C C . GLU A 1 73 ? -0.779 1.933 15.629 1.00 70.88 73 GLU A C 1
ATOM 580 O O . GLU A 1 73 ? -1.484 1.967 14.622 1.00 70.88 73 GLU A O 1
ATOM 585 N N . GLU A 1 74 ? 0.033 2.972 15.921 1.00 78.12 74 GLU A N 1
ATOM 586 C CA . GLU A 1 74 ? 0.106 4.235 15.134 1.00 78.12 74 GLU A CA 1
ATOM 587 C C . GLU A 1 74 ? 0.444 3.973 13.658 1.00 78.12 74 GLU A C 1
ATOM 589 O O . GLU A 1 74 ? -0.145 4.566 12.753 1.00 78.12 74 GLU A O 1
ATOM 594 N N . VAL A 1 75 ? 1.34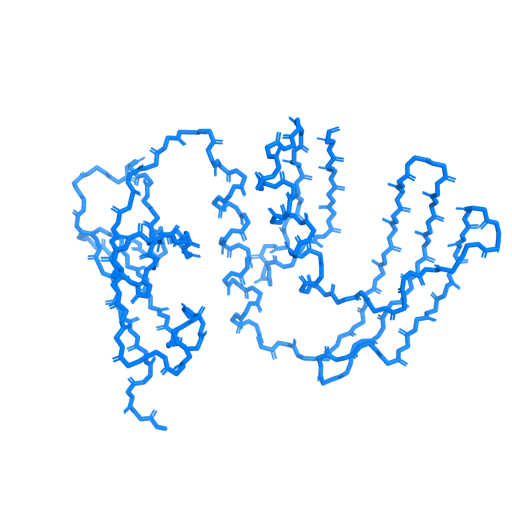1 3.016 13.409 1.00 84.44 75 VAL A N 1
ATOM 595 C CA . VAL A 1 75 ? 1.683 2.544 12.060 1.00 84.44 75 VAL A CA 1
ATOM 596 C C . VAL A 1 75 ? 0.441 2.029 11.332 1.00 84.44 75 VAL A C 1
ATOM 598 O O . VAL A 1 75 ? 0.209 2.383 10.177 1.00 84.44 75 VAL A O 1
ATOM 601 N N . LYS A 1 76 ? -0.399 1.244 12.019 1.00 84.19 76 LYS A N 1
ATOM 602 C CA . LYS A 1 76 ? -1.639 0.706 11.454 1.00 84.19 76 LYS A CA 1
ATOM 603 C C . LYS A 1 76 ? -2.632 1.813 11.119 1.00 84.19 76 LYS A C 1
ATOM 605 O O . LYS A 1 76 ? -3.302 1.732 10.096 1.00 84.19 76 LYS A O 1
ATOM 610 N N . GLN A 1 77 ? -2.707 2.871 11.926 1.00 81.25 77 GLN A N 1
ATOM 611 C CA . GLN A 1 77 ? -3.572 4.012 11.615 1.00 81.25 77 GLN A CA 1
ATOM 612 C C . GLN A 1 77 ? -3.109 4.771 10.379 1.00 81.25 77 GLN A C 1
ATOM 614 O O . GLN A 1 77 ? -3.920 5.025 9.489 1.00 81.25 77 GLN A O 1
ATOM 619 N N . LYS A 1 78 ? -1.812 5.096 10.305 1.00 88.94 78 LYS A N 1
ATOM 620 C CA . LYS A 1 78 ? -1.232 5.762 9.134 1.00 88.94 78 LYS A CA 1
ATOM 621 C C . LYS A 1 78 ? -1.462 4.930 7.875 1.00 88.94 78 LYS A C 1
ATOM 623 O O . LYS A 1 78 ? -1.949 5.470 6.889 1.00 88.94 78 LYS A O 1
ATOM 628 N N . TYR A 1 79 ? -1.233 3.618 7.960 1.00 91.88 79 TYR A N 1
ATOM 629 C CA . TYR A 1 79 ? -1.523 2.663 6.891 1.00 91.88 79 TYR A CA 1
ATOM 630 C C . TYR A 1 79 ? -2.989 2.707 6.434 1.00 91.88 79 TYR A C 1
ATOM 632 O O . TYR A 1 79 ? -3.252 2.881 5.247 1.00 91.88 79 TYR A O 1
ATOM 640 N N . LEU A 1 80 ? -3.959 2.590 7.348 1.00 89.00 80 LEU A N 1
ATOM 641 C CA . LEU A 1 80 ? -5.374 2.549 6.965 1.00 89.00 80 LEU A CA 1
ATOM 642 C C . LEU A 1 80 ? -5.880 3.895 6.421 1.00 89.00 80 LEU A C 1
ATOM 644 O O . LEU A 1 80 ? -6.681 3.917 5.489 1.00 89.00 80 LEU A O 1
ATOM 648 N N . ALA A 1 81 ? -5.416 5.018 6.979 1.00 86.50 81 ALA A N 1
ATOM 649 C CA . ALA A 1 81 ? -5.754 6.347 6.473 1.00 86.50 81 ALA A CA 1
ATOM 650 C C . ALA A 1 81 ? -5.182 6.579 5.064 1.00 86.50 81 ALA A C 1
ATOM 652 O O . ALA A 1 81 ? -5.866 7.121 4.196 1.00 86.50 81 ALA A O 1
ATOM 653 N N . ALA A 1 82 ? -3.946 6.136 4.831 1.00 92.12 82 ALA A N 1
ATOM 654 C CA . ALA A 1 82 ? -3.283 6.177 3.536 1.00 92.12 82 ALA A CA 1
ATOM 655 C C . ALA A 1 82 ? -3.996 5.290 2.498 1.00 92.12 82 ALA A C 1
ATOM 657 O O . ALA A 1 82 ? -4.294 5.748 1.395 1.00 92.12 82 ALA A O 1
ATOM 658 N N . LEU A 1 83 ? -4.375 4.067 2.884 1.00 91.50 83 LEU A N 1
ATOM 659 C CA . LEU A 1 83 ? -5.128 3.138 2.039 1.00 91.50 83 LEU A CA 1
ATOM 660 C C . LEU A 1 83 ? -6.495 3.706 1.634 1.00 91.50 83 LEU A C 1
ATOM 662 O O . LEU A 1 83 ? -6.888 3.601 0.474 1.00 91.50 83 LEU A O 1
ATOM 666 N N . ALA A 1 84 ? -7.216 4.331 2.569 1.00 85.38 84 ALA A N 1
ATOM 667 C CA . ALA A 1 84 ? -8.493 4.974 2.269 1.00 85.38 84 ALA A CA 1
ATOM 668 C C . ALA A 1 84 ? -8.333 6.089 1.221 1.00 85.38 84 ALA A C 1
ATOM 670 O O . ALA A 1 84 ? -9.072 6.100 0.239 1.00 85.38 84 ALA A O 1
ATOM 671 N N . ARG A 1 85 ? -7.326 6.964 1.370 1.00 89.25 85 ARG A N 1
ATOM 672 C CA . ARG A 1 85 ? -7.030 8.028 0.389 1.00 89.25 85 ARG A CA 1
ATOM 673 C C . ARG A 1 85 ? -6.669 7.476 -0.986 1.00 89.25 85 ARG A C 1
ATOM 675 O O . ARG A 1 85 ? -7.152 7.987 -1.994 1.00 89.25 85 ARG A O 1
ATOM 682 N N . TRP A 1 86 ? -5.865 6.416 -1.029 1.00 93.12 86 TRP A N 1
ATOM 683 C CA . TRP A 1 86 ? -5.505 5.771 -2.289 1.00 93.12 86 TRP A CA 1
ATOM 684 C C . TRP A 1 86 ? -6.734 5.217 -3.006 1.00 93.12 86 TRP A C 1
ATOM 686 O O . TRP A 1 86 ? -6.955 5.523 -4.179 1.00 93.12 86 TRP A O 1
ATOM 696 N N . ASN A 1 87 ? -7.594 4.502 -2.280 1.00 88.62 87 ASN A N 1
ATOM 697 C CA . ASN A 1 87 ? -8.836 3.962 -2.828 1.00 88.62 87 ASN A CA 1
ATOM 698 C C . ASN A 1 87 ? -9.795 5.064 -3.312 1.00 88.62 87 ASN A C 1
ATOM 700 O O . ASN A 1 87 ? -10.487 4.883 -4.310 1.00 88.62 87 ASN A O 1
ATOM 704 N N . GLU A 1 88 ? -9.828 6.220 -2.644 1.00 84.44 88 GLU A N 1
ATOM 705 C CA . GLU A 1 88 ? -10.634 7.371 -3.069 1.00 84.44 88 GLU A CA 1
ATOM 706 C C . GLU A 1 88 ? -10.143 7.999 -4.383 1.00 84.44 88 GLU A C 1
ATOM 708 O O . GLU A 1 88 ? -10.958 8.526 -5.148 1.00 84.44 88 GLU A O 1
ATOM 713 N N . SER A 1 89 ? -8.842 7.908 -4.687 1.00 85.56 89 SER A N 1
ATOM 714 C CA . SER A 1 89 ? -8.269 8.469 -5.919 1.00 85.56 89 SER A CA 1
ATOM 715 C C . SER A 1 89 ? -8.817 7.816 -7.195 1.00 85.56 89 SER A C 1
ATOM 717 O O . SER A 1 89 ? -8.881 8.468 -8.237 1.00 85.56 89 SER A O 1
ATOM 719 N N . ASN A 1 90 ? -9.247 6.548 -7.112 1.00 86.25 9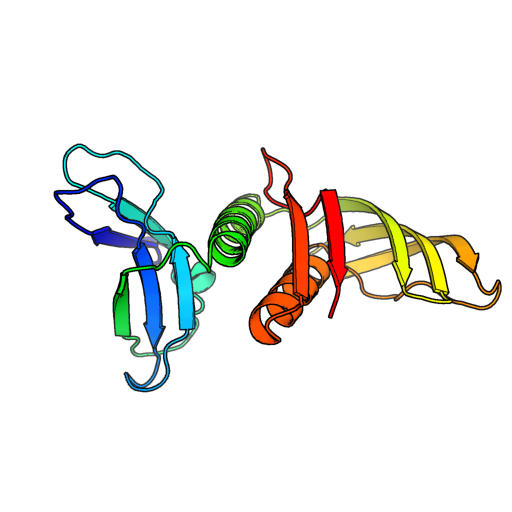0 ASN A N 1
ATOM 720 C CA . ASN A 1 90 ? -9.741 5.741 -8.233 1.00 86.25 90 ASN A CA 1
ATOM 721 C C . ASN A 1 90 ? -8.792 5.692 -9.452 1.00 86.25 90 ASN A C 1
ATOM 723 O O . ASN A 1 90 ? -9.238 5.460 -10.580 1.00 86.25 90 ASN A O 1
ATOM 727 N N . TYR A 1 91 ? -7.486 5.905 -9.257 1.00 90.75 91 TYR A N 1
ATOM 728 C CA . TYR A 1 91 ? -6.517 5.773 -10.338 1.00 90.75 91 TYR A CA 1
ATOM 729 C C . TYR A 1 91 ? -6.263 4.306 -10.671 1.00 90.75 91 TYR A C 1
ATOM 731 O O . TYR A 1 91 ? -5.730 3.551 -9.869 1.00 90.75 91 TYR A O 1
ATOM 739 N N . THR A 1 92 ? -6.580 3.922 -11.904 1.00 92.56 92 THR A N 1
ATOM 740 C CA . THR A 1 92 ? -6.297 2.580 -12.433 1.00 92.56 92 THR A CA 1
ATOM 741 C C . THR A 1 92 ? -5.135 2.568 -13.423 1.00 92.56 92 THR A C 1
ATOM 743 O O . THR A 1 92 ? -4.675 1.505 -13.821 1.00 92.56 92 THR A O 1
ATOM 746 N N . SER A 1 93 ? -4.653 3.737 -13.851 1.00 95.75 93 SER A N 1
ATOM 747 C CA . SER A 1 93 ? -3.573 3.853 -14.832 1.00 95.75 93 SER A CA 1
ATOM 748 C C . SER A 1 93 ? -2.552 4.890 -14.384 1.00 95.75 93 SER A C 1
ATOM 750 O O . SER A 1 93 ? -2.898 6.052 -14.177 1.00 95.75 93 SER A O 1
ATOM 752 N N . TYR A 1 94 ? -1.300 4.469 -14.214 1.00 95.94 94 TYR A N 1
ATOM 753 C CA . TYR A 1 94 ? -0.217 5.294 -13.677 1.00 95.94 94 TYR A CA 1
ATOM 754 C C . TYR A 1 94 ? 1.157 4.698 -14.019 1.00 95.94 94 TYR A C 1
ATOM 756 O O . TYR A 1 94 ? 1.276 3.531 -14.383 1.00 95.94 94 TYR A O 1
ATOM 764 N N . SER A 1 95 ? 2.223 5.492 -13.898 1.00 95.94 95 SER A N 1
ATOM 765 C CA . SER A 1 95 ? 3.603 5.001 -13.994 1.00 95.94 95 SER A CA 1
ATOM 766 C C . SER A 1 95 ? 4.428 5.545 -12.843 1.00 95.94 95 SER A C 1
ATOM 768 O O . SER A 1 95 ? 4.314 6.721 -12.500 1.00 95.94 95 SER A O 1
ATOM 770 N N . TYR A 1 96 ? 5.270 4.698 -12.261 1.00 95.31 96 TYR A N 1
ATOM 771 C CA . TYR A 1 96 ? 6.056 5.053 -11.089 1.00 95.31 96 TYR A CA 1
ATOM 772 C C . TYR A 1 96 ? 7.422 4.360 -11.091 1.00 95.31 96 TYR A C 1
ATOM 774 O O . TYR A 1 96 ? 7.644 3.374 -11.798 1.00 95.31 96 TYR A O 1
ATOM 782 N N . LEU A 1 97 ? 8.366 4.941 -10.354 1.00 95.75 97 LEU A N 1
ATOM 783 C CA . LEU A 1 97 ? 9.727 4.436 -10.210 1.00 95.75 97 LEU A CA 1
ATOM 784 C C . LEU A 1 97 ? 9.858 3.751 -8.851 1.00 95.75 97 LEU A C 1
ATOM 786 O O . LEU A 1 97 ? 9.515 4.341 -7.832 1.00 95.75 97 LEU A O 1
ATOM 790 N N . VAL A 1 98 ? 10.391 2.536 -8.845 1.00 95.69 98 VAL A N 1
ATOM 791 C CA . VAL A 1 98 ? 10.738 1.801 -7.630 1.00 95.69 98 VAL A CA 1
ATOM 792 C C . VAL A 1 98 ? 12.247 1.755 -7.514 1.00 95.69 98 VAL A C 1
ATOM 794 O O . VAL A 1 98 ? 12.913 1.342 -8.459 1.00 95.69 98 VAL A O 1
ATOM 797 N N . ASN A 1 99 ? 12.759 2.102 -6.337 1.00 95.25 99 ASN A N 1
ATOM 798 C CA . ASN A 1 99 ? 14.104 1.759 -5.897 1.00 95.25 99 ASN A CA 1
ATOM 799 C C . ASN A 1 99 ? 13.966 0.883 -4.649 1.00 95.25 99 ASN A C 1
ATOM 801 O O . ASN A 1 99 ? 13.430 1.325 -3.636 1.00 95.25 99 ASN A O 1
ATOM 805 N N . SER A 1 100 ? 14.372 -0.379 -4.751 1.00 94.06 100 SER A N 1
ATOM 806 C CA . SER A 1 100 ? 14.180 -1.377 -3.705 1.00 94.06 100 SER A CA 1
ATOM 807 C C . SER A 1 100 ? 15.500 -2.050 -3.370 1.00 94.06 100 SER A C 1
ATOM 809 O O . SER A 1 100 ? 16.292 -2.378 -4.254 1.00 94.06 100 SER A O 1
ATOM 811 N N . ASN A 1 101 ? 15.722 -2.277 -2.079 1.00 92.69 101 ASN A N 1
ATOM 812 C CA . ASN A 1 101 ? 16.856 -3.023 -1.565 1.00 92.69 101 ASN A CA 1
ATOM 813 C C . ASN A 1 101 ? 16.366 -3.984 -0.479 1.00 92.69 101 ASN A C 1
ATOM 815 O O . ASN A 1 101 ? 15.707 -3.567 0.471 1.00 92.69 101 ASN A O 1
ATOM 819 N N . GLN A 1 102 ? 16.686 -5.264 -0.638 1.00 88.38 102 GLN A N 1
ATOM 820 C CA . GLN A 1 102 ? 16.373 -6.321 0.307 1.00 88.38 102 GLN A CA 1
ATOM 821 C C . GLN A 1 102 ? 17.579 -7.259 0.439 1.00 88.38 102 GLN A C 1
ATOM 823 O O . GLN A 1 102 ? 17.788 -8.180 -0.356 1.00 88.38 102 GLN A O 1
ATOM 828 N N . GLY A 1 103 ? 18.391 -7.023 1.470 1.00 88.44 103 GLY A N 1
ATOM 829 C CA . GLY A 1 103 ? 19.579 -7.824 1.755 1.00 88.44 103 GLY A CA 1
ATOM 830 C C . GLY A 1 103 ? 20.605 -7.771 0.618 1.00 88.44 103 GLY A C 1
ATOM 831 O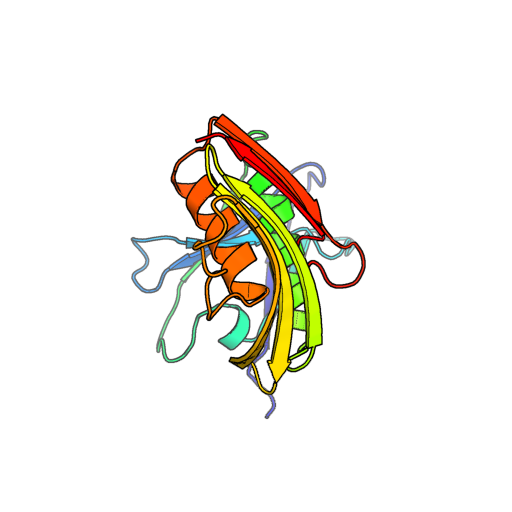 O . GLY A 1 103 ? 21.251 -6.752 0.401 1.00 88.44 103 GLY A O 1
ATOM 832 N N . MET A 1 104 ? 20.782 -8.891 -0.088 1.00 91.62 104 MET A N 1
ATOM 833 C CA . MET A 1 104 ? 21.755 -9.025 -1.185 1.00 91.62 104 MET A CA 1
ATOM 834 C C . MET A 1 104 ? 21.175 -8.676 -2.564 1.00 91.62 104 MET A C 1
ATOM 836 O O . MET A 1 104 ? 21.883 -8.806 -3.564 1.00 91.62 104 MET A O 1
ATOM 840 N N . ILE A 1 105 ? 19.900 -8.281 -2.624 1.00 94.81 105 ILE A N 1
ATOM 841 C CA . ILE A 1 105 ? 19.186 -7.956 -3.859 1.00 94.81 105 ILE A CA 1
ATOM 842 C C . ILE A 1 105 ? 18.805 -6.480 -3.839 1.00 94.81 105 ILE A C 1
ATOM 844 O O . ILE A 1 105 ? 18.261 -5.986 -2.854 1.00 94.81 105 ILE A O 1
ATOM 848 N N . SER A 1 106 ? 19.037 -5.781 -4.943 1.00 95.75 106 SER A N 1
ATOM 849 C CA . SER A 1 106 ? 18.497 -4.443 -5.154 1.00 95.75 106 SER A CA 1
ATOM 850 C C . SER A 1 106 ? 18.088 -4.239 -6.602 1.00 95.75 106 SER A C 1
ATOM 852 O O . SER A 1 106 ? 18.628 -4.868 -7.512 1.00 95.75 106 SER A O 1
ATOM 854 N N . TYR A 1 107 ? 17.116 -3.367 -6.832 1.00 96.69 107 TYR A N 1
ATOM 855 C CA . TYR A 1 107 ? 16.733 -2.987 -8.181 1.00 96.69 107 TYR A CA 1
ATOM 856 C C . TYR A 1 107 ? 16.151 -1.581 -8.236 1.00 96.69 107 TYR A C 1
ATOM 858 O O . TYR A 1 107 ? 15.528 -1.097 -7.292 1.00 96.69 107 TYR A O 1
ATOM 866 N N . GLU A 1 108 ? 16.326 -0.963 -9.396 1.00 97.06 108 GLU A N 1
ATOM 867 C CA . GLU A 1 108 ? 15.602 0.218 -9.825 1.00 97.06 108 GLU A CA 1
ATOM 868 C C . GLU A 1 108 ? 14.818 -0.136 -11.089 1.00 97.06 108 GLU A C 1
ATOM 870 O O . GLU A 1 108 ? 15.393 -0.588 -12.085 1.00 97.06 108 GLU A O 1
ATOM 875 N N . ALA A 1 109 ? 13.501 0.040 -11.056 1.00 97.06 109 ALA A N 1
ATOM 876 C CA . ALA A 1 109 ? 12.635 -0.274 -12.185 1.00 97.06 109 ALA A CA 1
ATOM 877 C C . ALA A 1 109 ? 11.469 0.704 -12.278 1.00 97.06 109 ALA A C 1
ATOM 879 O O . ALA A 1 109 ? 10.923 1.145 -11.267 1.00 97.06 109 ALA A O 1
ATOM 880 N N . ARG A 1 110 ? 11.072 1.027 -13.509 1.00 97.44 110 ARG A N 1
ATOM 881 C CA . ARG A 1 110 ? 9.848 1.775 -13.786 1.00 97.44 110 ARG A CA 1
ATOM 882 C C . ARG A 1 110 ? 8.727 0.803 -14.119 1.00 97.44 110 ARG A C 1
ATOM 884 O O . ARG A 1 110 ? 8.882 -0.013 -15.023 1.00 97.44 110 ARG A O 1
ATOM 891 N N . TYR A 1 111 ? 7.611 0.949 -13.426 1.00 97.62 111 TYR A N 1
ATOM 892 C CA . TYR A 1 111 ? 6.390 0.192 -13.659 1.00 97.62 111 TYR A CA 1
ATOM 893 C C . TYR A 1 111 ? 5.376 1.080 -14.372 1.00 97.62 111 TYR A C 1
ATOM 895 O O . TYR A 1 111 ? 5.252 2.268 -14.056 1.00 97.62 111 TYR A O 1
ATOM 903 N N . THR A 1 112 ? 4.646 0.504 -15.320 1.00 97.62 112 THR A N 1
ATOM 904 C CA . THR A 1 112 ? 3.488 1.133 -15.958 1.00 97.62 112 THR A CA 1
ATOM 905 C C . THR A 1 112 ? 2.275 0.250 -15.712 1.00 97.62 112 THR A C 1
ATOM 907 O O . THR A 1 112 ? 2.260 -0.921 -16.091 1.00 97.62 112 THR A O 1
ATOM 910 N N . VAL A 1 113 ? 1.267 0.822 -15.066 1.00 97.38 113 VAL A N 1
ATOM 911 C CA . VAL A 1 113 ? -0.015 0.192 -14.759 1.00 97.38 113 VAL A CA 1
ATOM 912 C C . VAL A 1 113 ? -1.068 0.776 -15.691 1.00 97.38 113 VAL A C 1
ATOM 914 O O . VAL A 1 113 ? -1.115 1.988 -15.906 1.00 97.38 113 VAL A O 1
ATOM 917 N N . THR A 1 114 ? -1.889 -0.076 -16.291 1.00 96.12 114 THR A N 1
ATOM 918 C CA . THR A 1 114 ? -3.035 0.313 -17.118 1.00 96.12 114 THR A CA 1
ATOM 919 C C . THR A 1 114 ? -4.212 -0.565 -16.739 1.00 96.12 114 THR A C 1
ATOM 921 O O . THR A 1 114 ? -4.069 -1.781 -16.662 1.00 96.12 114 THR A O 1
ATOM 924 N N . ASP A 1 115 ? -5.359 0.057 -16.476 1.00 94.69 115 ASP A N 1
ATOM 925 C CA . ASP A 1 115 ? -6.581 -0.624 -16.029 1.00 94.69 115 ASP A CA 1
ATOM 926 C C . ASP A 1 115 ? -6.377 -1.559 -14.816 1.00 94.69 115 ASP A C 1
ATOM 928 O O . ASP A 1 115 ? -7.005 -2.608 -14.707 1.00 94.69 115 ASP A O 1
ATOM 932 N N . GLY A 1 116 ? -5.506 -1.159 -13.882 1.00 91.88 116 GLY A N 1
ATOM 933 C CA . GLY A 1 116 ? -5.189 -1.887 -12.648 1.00 91.88 116 GLY A CA 1
ATOM 934 C C . GLY A 1 116 ? -4.113 -2.965 -12.798 1.00 91.88 116 GLY A C 1
ATOM 935 O O . GLY A 1 116 ? -3.689 -3.535 -11.800 1.00 91.88 116 GLY A O 1
ATOM 936 N N . GLU A 1 117 ? -3.626 -3.212 -14.014 1.00 94.50 117 GLU A N 1
ATOM 937 C CA . GLU A 1 117 ? -2.665 -4.274 -14.312 1.00 94.50 117 GLU A CA 1
ATOM 938 C C . GLU A 1 117 ? -1.312 -3.702 -14.741 1.00 94.50 117 GLU A C 1
ATOM 940 O O . GLU A 1 117 ? -1.235 -2.722 -15.489 1.00 94.50 117 GLU A O 1
ATOM 945 N N . VAL A 1 118 ? -0.216 -4.326 -14.302 1.00 96.25 118 VAL A N 1
ATOM 946 C CA . VAL A 1 118 ? 1.123 -3.961 -14.784 1.00 96.25 118 VAL A CA 1
ATOM 947 C C . VAL A 1 118 ? 1.263 -4.409 -16.237 1.00 96.25 118 VAL A C 1
ATOM 949 O O . VAL A 1 118 ? 1.226 -5.597 -16.545 1.00 96.25 118 VAL A O 1
ATOM 952 N N . THR A 1 119 ? 1.451 -3.449 -17.138 1.00 96.75 119 THR A N 1
ATOM 953 C CA . THR A 1 119 ? 1.594 -3.692 -18.583 1.00 96.75 119 THR A CA 1
ATOM 954 C C . THR A 1 119 ? 3.036 -3.586 -19.059 1.00 96.75 119 THR A C 1
ATOM 956 O O . THR A 1 119 ? 3.400 -4.190 -20.067 1.00 96.75 119 THR A O 1
ATOM 959 N N . GLU A 1 120 ? 3.875 -2.851 -18.329 1.00 96.56 120 GLU A N 1
ATOM 960 C CA . GLU A 1 120 ? 5.293 -2.703 -18.637 1.00 96.56 120 GLU A CA 1
ATOM 961 C C . GLU A 1 120 ? 6.119 -2.631 -17.353 1.00 96.56 120 GLU A C 1
ATOM 963 O O . GLU A 1 120 ? 5.777 -1.917 -16.406 1.00 96.56 120 GLU A O 1
ATOM 968 N N . VAL A 1 121 ? 7.252 -3.335 -17.362 1.00 97.00 121 VAL A N 1
ATOM 969 C CA . VAL A 1 121 ? 8.312 -3.198 -16.364 1.00 97.00 121 VAL A CA 1
ATOM 970 C C . VAL A 1 121 ? 9.609 -2.914 -17.100 1.00 97.00 121 VAL A C 1
ATOM 972 O O . VAL A 1 121 ? 10.109 -3.742 -17.862 1.00 97.00 121 VAL A O 1
ATOM 975 N N . ARG A 1 122 ? 10.169 -1.729 -16.868 1.00 96.38 122 ARG A N 1
ATOM 976 C CA . ARG A 1 122 ? 11.460 -1.326 -17.417 1.00 96.38 122 ARG A CA 1
ATOM 977 C C . ARG A 1 122 ? 12.509 -1.328 -16.319 1.00 96.38 122 ARG A C 1
ATOM 979 O O . ARG A 1 122 ? 12.587 -0.390 -15.525 1.00 96.38 122 ARG A O 1
ATOM 986 N N . THR A 1 123 ? 13.354 -2.352 -16.320 1.00 96.25 123 THR A N 1
ATOM 987 C CA . THR A 1 123 ? 14.535 -2.423 -15.455 1.00 96.25 123 THR A CA 1
ATOM 988 C C . THR A 1 123 ? 15.538 -1.339 -15.841 1.00 96.25 123 THR A C 1
ATOM 990 O O . THR A 1 123 ? 15.927 -1.221 -17.005 1.00 96.25 123 THR A O 1
ATOM 993 N N . ILE A 1 124 ? 15.949 -0.539 -14.861 1.00 96.38 124 ILE A N 1
ATOM 994 C CA . ILE A 1 124 ? 16.973 0.505 -14.999 1.00 96.38 124 ILE A CA 1
ATOM 995 C C . ILE A 1 124 ? 18.291 -0.003 -14.411 1.00 96.38 124 ILE A C 1
ATOM 997 O O . ILE A 1 124 ? 19.334 0.101 -15.053 1.00 96.38 124 ILE A O 1
ATOM 1001 N N . LEU A 1 125 ? 18.228 -0.602 -13.219 1.00 96.25 125 LEU A N 1
ATOM 1002 C CA . LEU A 1 125 ? 19.362 -1.201 -12.519 1.00 96.25 125 LEU A CA 1
ATOM 1003 C C . LEU A 1 125 ? 18.901 -2.452 -11.763 1.00 96.25 125 LEU A C 1
ATOM 1005 O O . LEU A 1 125 ? 17.792 -2.479 -11.239 1.00 96.25 125 LEU A O 1
ATOM 1009 N N . ALA A 1 126 ? 19.753 -3.471 -11.667 1.00 96.50 126 ALA A N 1
ATOM 1010 C CA . ALA A 1 126 ? 19.516 -4.628 -10.810 1.00 96.50 126 ALA A CA 1
ATOM 1011 C C . ALA A 1 126 ? 20.834 -5.211 -10.286 1.00 96.50 126 ALA A C 1
ATOM 1013 O O . ALA A 1 126 ? 21.836 -5.272 -11.006 1.00 96.50 126 ALA A O 1
ATOM 1014 N N . TRP A 1 127 ? 20.820 -5.652 -9.032 1.00 94.62 127 TRP A N 1
ATOM 1015 C CA . TRP A 1 127 ? 21.867 -6.446 -8.413 1.00 94.62 127 TRP A CA 1
ATOM 1016 C C . TRP A 1 127 ? 21.249 -7.663 -7.707 1.00 94.62 127 TRP A C 1
ATOM 1018 O O . TRP A 1 127 ? 20.323 -7.494 -6.916 1.00 94.62 127 TRP A O 1
ATOM 1028 N N . PRO A 1 128 ? 21.767 -8.881 -7.937 1.00 94.94 128 PRO A N 1
ATOM 1029 C CA . PRO A 1 128 ? 22.779 -9.217 -8.942 1.00 94.94 128 PRO A CA 1
ATOM 1030 C C . PRO A 1 128 ? 22.286 -8.939 -10.382 1.00 94.94 128 PRO A C 1
ATOM 1032 O O . PRO A 1 128 ? 21.083 -8.837 -10.594 1.00 94.94 128 PRO A O 1
ATOM 1035 N N . PRO A 1 129 ? 23.169 -8.826 -11.395 1.00 92.19 129 PRO A N 1
ATOM 1036 C CA . PRO A 1 129 ? 22.783 -8.368 -12.743 1.00 92.19 129 PRO A CA 1
ATOM 1037 C C . PRO A 1 129 ? 21.760 -9.243 -13.485 1.00 92.19 129 PRO A C 1
ATOM 1039 O O . PRO A 1 129 ? 21.194 -8.810 -14.481 1.00 92.19 129 PRO A O 1
ATOM 1042 N N . PHE A 1 130 ? 21.559 -10.482 -13.031 1.00 89.69 130 PHE A N 1
ATOM 1043 C CA . PHE A 1 130 ? 20.563 -11.417 -13.561 1.00 89.69 130 PHE A CA 1
ATOM 1044 C C . PHE A 1 130 ? 19.223 -11.356 -12.815 1.00 89.69 130 PHE A C 1
ATOM 1046 O O . PHE A 1 130 ? 18.313 -12.111 -13.142 1.00 89.69 130 PHE A O 1
ATOM 1053 N N . PHE A 1 131 ? 19.112 -10.530 -11.772 1.00 93.38 131 PHE A N 1
ATOM 1054 C CA . PHE A 1 131 ? 17.863 -10.353 -11.053 1.00 93.38 131 PHE A CA 1
ATOM 1055 C C . PHE A 1 131 ? 16.875 -9.578 -11.925 1.00 93.38 131 PHE A C 1
ATOM 1057 O O . PHE A 1 131 ? 17.171 -8.481 -12.400 1.00 93.38 131 PHE A O 1
ATOM 1064 N N . GLU A 1 132 ? 15.689 -10.148 -12.103 1.00 92.50 132 GLU A N 1
ATOM 1065 C CA . GLU A 1 132 ? 14.576 -9.486 -12.768 1.00 92.50 132 GLU A CA 1
ATOM 1066 C C . GLU A 1 132 ? 13.654 -8.882 -11.701 1.00 92.50 132 GLU A C 1
ATOM 1068 O O . GLU A 1 132 ? 13.216 -9.603 -10.797 1.00 92.50 132 GLU A O 1
ATOM 1073 N N . PRO A 1 133 ? 13.355 -7.570 -11.771 1.00 93.19 133 PRO A N 1
ATOM 1074 C CA . PRO A 1 133 ? 12.354 -6.957 -10.916 1.00 93.19 133 PRO A CA 1
ATOM 1075 C C . PRO A 1 133 ? 11.024 -7.723 -10.973 1.00 93.19 133 PRO A C 1
ATOM 1077 O O . PRO A 1 133 ? 10.652 -8.216 -12.041 1.00 93.19 133 PRO A O 1
ATOM 1080 N N . PRO A 1 134 ? 10.291 -7.816 -9.850 1.00 91.62 134 PRO A N 1
ATOM 1081 C CA . PRO A 1 134 ? 8.997 -8.490 -9.801 1.00 91.62 134 PRO A CA 1
ATOM 1082 C C . PRO A 1 134 ? 8.069 -8.008 -10.930 1.00 91.62 134 PRO A C 1
ATOM 1084 O O . PRO A 1 134 ? 7.858 -6.809 -11.036 1.00 91.62 134 PRO A O 1
ATOM 1087 N N . PRO A 1 135 ? 7.490 -8.890 -11.763 1.00 86.50 135 PRO A N 1
ATOM 1088 C CA . PRO A 1 135 ? 6.764 -8.461 -12.964 1.00 86.50 135 PRO A CA 1
ATOM 1089 C C . PRO A 1 135 ? 5.411 -7.800 -12.660 1.00 86.50 135 PRO A C 1
ATOM 1091 O O . PRO A 1 135 ? 4.910 -7.024 -13.465 1.00 86.50 135 PRO A O 1
ATOM 1094 N N . SER A 1 136 ? 4.825 -8.091 -11.499 1.00 80.06 136 SER A N 1
ATOM 1095 C CA . SER A 1 136 ? 3.536 -7.570 -11.044 1.00 80.06 136 SER A CA 1
ATOM 1096 C C . SER A 1 136 ? 3.730 -6.853 -9.710 1.00 80.06 136 SER A C 1
ATOM 1098 O O . SER A 1 136 ? 3.673 -7.466 -8.641 1.00 80.06 136 SER A O 1
ATOM 1100 N N . ARG A 1 137 ? 4.052 -5.562 -9.780 1.00 89.50 137 ARG A N 1
ATOM 1101 C CA . ARG A 1 137 ? 4.097 -4.685 -8.614 1.00 89.50 137 ARG A CA 1
ATOM 1102 C C . ARG A 1 137 ? 3.266 -3.437 -8.890 1.00 89.50 137 ARG A C 1
ATOM 1104 O O . ARG A 1 137 ? 3.685 -2.544 -9.624 1.00 89.50 137 ARG A O 1
ATOM 1111 N N . THR A 1 138 ? 2.081 -3.394 -8.312 1.00 94.81 138 THR A N 1
ATOM 1112 C CA . THR A 1 138 ? 1.174 -2.243 -8.253 1.00 94.81 138 THR A CA 1
ATOM 1113 C C . THR A 1 138 ? 1.371 -1.476 -6.940 1.00 94.81 138 THR A C 1
ATOM 1115 O O . THR A 1 138 ? 2.123 -1.909 -6.062 1.00 94.81 138 THR A O 1
ATOM 1118 N N . ILE A 1 139 ? 0.705 -0.330 -6.781 1.00 94.81 139 ILE A N 1
ATOM 1119 C CA . ILE A 1 139 ? 0.661 0.386 -5.496 1.00 94.81 139 ILE A CA 1
ATOM 1120 C C . ILE A 1 139 ? -0.070 -0.445 -4.430 1.00 94.81 139 ILE A C 1
ATOM 1122 O O . ILE A 1 139 ? 0.349 -0.480 -3.272 1.00 94.81 139 ILE A O 1
ATOM 1126 N N . GLU A 1 140 ? -1.094 -1.194 -4.824 1.00 92.44 140 GLU A N 1
ATOM 1127 C CA . GLU A 1 140 ? -1.831 -2.130 -3.980 1.00 92.44 140 GLU A CA 1
ATOM 1128 C C . GLU A 1 140 ? -0.916 -3.228 -3.412 1.00 92.44 140 GLU A C 1
ATOM 1130 O O . GLU A 1 140 ? -1.011 -3.564 -2.229 1.00 92.44 140 GLU A O 1
ATOM 1135 N N . ASP A 1 141 ? 0.039 -3.727 -4.203 1.00 93.31 141 ASP A N 1
ATOM 1136 C CA . ASP A 1 141 ? 1.031 -4.705 -3.737 1.00 93.31 141 ASP A CA 1
ATOM 1137 C C . ASP A 1 141 ? 1.979 -4.123 -2.673 1.00 93.31 141 ASP A C 1
ATOM 1139 O O . ASP A 1 141 ? 2.435 -4.836 -1.769 1.00 93.31 141 ASP A O 1
ATOM 1143 N N . TRP A 1 142 ? 2.274 -2.821 -2.740 1.00 94.19 142 TRP A N 1
ATOM 1144 C CA . TRP A 1 142 ? 3.044 -2.140 -1.697 1.00 94.19 142 TRP A CA 1
ATOM 1145 C C . TRP A 1 142 ? 2.234 -1.999 -0.410 1.00 94.19 142 TRP A C 1
ATOM 1147 O O . TRP A 1 142 ? 2.752 -2.302 0.666 1.00 94.19 142 TRP A O 1
ATOM 1157 N N . PHE A 1 143 ? 0.947 -1.654 -0.503 1.00 94.50 143 PHE A N 1
ATOM 1158 C CA . PHE A 1 143 ? 0.053 -1.695 0.657 1.00 94.50 143 PHE A CA 1
ATOM 1159 C C . PHE A 1 143 ? -0.028 -3.101 1.267 1.00 94.50 143 PHE A C 1
ATOM 1161 O O . PHE A 1 143 ? 0.040 -3.234 2.489 1.00 94.50 143 PHE A O 1
ATOM 1168 N N . ALA A 1 144 ? -0.117 -4.154 0.450 1.00 93.19 144 ALA A N 1
ATOM 1169 C CA . ALA A 1 144 ? -0.118 -5.534 0.934 1.00 93.19 144 ALA A CA 1
ATOM 1170 C C . ALA A 1 144 ? 1.192 -5.897 1.661 1.00 93.19 144 ALA A C 1
ATOM 1172 O O . ALA A 1 144 ? 1.168 -6.583 2.684 1.00 93.19 144 ALA A O 1
ATOM 1173 N N . THR A 1 145 ? 2.329 -5.387 1.179 1.00 92.75 145 THR A N 1
ATOM 1174 C CA . THR A 1 145 ? 3.640 -5.568 1.825 1.00 92.75 145 THR A CA 1
ATOM 1175 C C . THR A 1 145 ? 3.668 -4.931 3.218 1.00 92.75 145 THR A C 1
ATOM 1177 O O . THR A 1 145 ? 4.075 -5.578 4.183 1.00 92.75 145 THR A O 1
ATOM 1180 N N . VAL A 1 146 ? 3.177 -3.693 3.350 1.00 93.56 146 VAL A N 1
ATOM 1181 C CA . VAL A 1 146 ? 3.101 -2.996 4.646 1.00 93.56 146 VAL A CA 1
ATOM 1182 C C . VAL A 1 146 ? 2.120 -3.689 5.597 1.00 93.56 146 VAL A C 1
ATOM 1184 O O . VAL A 1 146 ? 2.459 -3.905 6.758 1.00 93.56 146 VAL A O 1
ATOM 1187 N N . ALA A 1 147 ? 0.940 -4.099 5.118 1.00 91.38 147 ALA A N 1
ATOM 1188 C CA . ALA A 1 147 ? -0.017 -4.866 5.921 1.00 91.38 147 ALA A CA 1
ATOM 1189 C C . ALA A 1 147 ? 0.597 -6.158 6.466 1.00 91.38 147 ALA A C 1
ATOM 1191 O O . ALA A 1 147 ? 0.487 -6.437 7.656 1.00 91.38 147 ALA A O 1
ATOM 1192 N N . SER A 1 148 ? 1.309 -6.906 5.620 1.00 89.94 148 SER A N 1
ATOM 1193 C CA . SER A 1 148 ? 1.978 -8.135 6.041 1.00 89.94 148 SER A CA 1
ATOM 1194 C C . SER A 1 148 ? 3.027 -7.886 7.129 1.00 89.94 148 SER A C 1
ATOM 1196 O O . SER A 1 148 ? 3.130 -8.680 8.062 1.00 89.94 148 SER A O 1
ATOM 1198 N N . ALA A 1 149 ? 3.778 -6.784 7.049 1.00 90.31 149 ALA A N 1
ATOM 1199 C CA . ALA A 1 149 ? 4.741 -6.404 8.082 1.00 90.31 149 ALA A CA 1
ATOM 1200 C C . ALA A 1 149 ? 4.057 -6.035 9.409 1.00 90.31 149 ALA A C 1
ATOM 1202 O O . ALA A 1 149 ? 4.523 -6.441 10.475 1.00 90.31 149 ALA A O 1
ATOM 1203 N N . ILE A 1 150 ? 2.930 -5.314 9.350 1.00 87.62 150 ILE A N 1
ATOM 1204 C CA . ILE A 1 150 ? 2.111 -4.996 10.530 1.00 87.62 150 ILE A CA 1
ATOM 1205 C C . ILE A 1 150 ? 1.608 -6.288 11.184 1.00 87.62 150 ILE A C 1
ATOM 1207 O O . ILE A 1 150 ? 1.762 -6.462 12.390 1.00 87.62 150 ILE A O 1
ATOM 1211 N N . ASP A 1 151 ? 1.050 -7.209 10.397 1.00 85.50 151 ASP A N 1
ATOM 1212 C CA . ASP A 1 151 ? 0.494 -8.469 10.901 1.00 85.50 151 ASP A CA 1
ATOM 1213 C C . ASP A 1 151 ? 1.569 -9.388 11.505 1.00 85.50 151 ASP A C 1
ATOM 1215 O O . ASP A 1 151 ? 1.306 -10.121 12.460 1.00 85.50 151 ASP A O 1
ATOM 1219 N N . GLN A 1 152 ? 2.798 -9.320 10.985 1.00 82.00 152 GLN A N 1
ATOM 1220 C CA . GLN A 1 152 ? 3.960 -10.035 11.518 1.00 82.00 152 GLN A CA 1
ATOM 1221 C C . GLN A 1 152 ? 4.572 -9.374 12.763 1.00 82.00 152 GLN A C 1
ATOM 1223 O O . GLN A 1 152 ? 5.469 -9.960 13.364 1.00 82.00 152 GLN A O 1
ATOM 1228 N N . ASN A 1 153 ? 4.086 -8.199 13.186 1.00 82.31 153 ASN A N 1
ATOM 1229 C CA . ASN A 1 153 ? 4.714 -7.364 14.216 1.00 82.31 153 ASN A CA 1
ATOM 1230 C C . ASN A 1 153 ? 6.201 -7.104 13.924 1.00 82.31 153 ASN A C 1
ATOM 1232 O O . ASN A 1 153 ? 7.048 -7.310 14.796 1.00 82.31 153 ASN A O 1
ATOM 1236 N N . ALA A 1 154 ? 6.503 -6.675 12.695 1.00 85.94 154 ALA A N 1
ATOM 1237 C CA . ALA A 1 154 ? 7.853 -6.293 12.293 1.00 85.94 154 ALA A CA 1
ATOM 1238 C C . ALA A 1 154 ? 8.481 -5.313 13.305 1.00 85.94 154 ALA A C 1
ATOM 1240 O O . ALA A 1 154 ? 7.796 -4.452 13.869 1.00 85.94 154 ALA A O 1
ATOM 1241 N N . VAL A 1 155 ? 9.789 -5.451 13.535 1.00 85.88 155 VAL A N 1
ATOM 1242 C CA . VAL A 1 155 ? 10.551 -4.669 14.521 1.00 85.88 155 VAL A CA 1
ATOM 1243 C C . VAL A 1 155 ? 10.479 -3.175 14.215 1.00 85.88 155 VAL A C 1
ATOM 1245 O O . VAL A 1 155 ? 10.327 -2.361 15.129 1.00 85.88 155 VAL A O 1
ATOM 1248 N N . VAL A 1 156 ? 10.575 -2.813 12.933 1.00 87.69 156 VAL A N 1
ATOM 1249 C CA . VAL A 1 156 ? 10.461 -1.430 12.459 1.00 87.69 156 VAL A CA 1
ATOM 1250 C C . VAL A 1 156 ? 9.575 -1.385 11.225 1.00 87.69 156 VAL A C 1
ATOM 1252 O O . VAL A 1 156 ? 9.749 -2.166 10.293 1.00 87.69 156 VAL A O 1
ATOM 1255 N N . ILE A 1 157 ? 8.649 -0.428 11.207 1.00 92.25 157 ILE A N 1
ATOM 1256 C CA . ILE A 1 157 ? 7.872 -0.055 10.027 1.00 92.25 157 ILE A CA 1
ATOM 1257 C C . ILE A 1 157 ? 7.847 1.471 9.977 1.00 92.25 157 ILE A C 1
ATOM 1259 O O . ILE A 1 157 ? 7.166 2.108 10.782 1.00 92.25 157 ILE A O 1
ATOM 1263 N N . ASP A 1 158 ? 8.598 2.045 9.045 1.00 93.50 158 ASP A N 1
ATOM 1264 C CA . ASP A 1 158 ? 8.651 3.486 8.809 1.00 93.50 158 ASP A CA 1
ATOM 1265 C C . ASP A 1 158 ? 8.345 3.759 7.339 1.00 93.50 158 ASP A C 1
ATOM 1267 O O . ASP A 1 158 ? 9.115 3.375 6.462 1.00 93.50 158 ASP A O 1
ATOM 1271 N N . ILE A 1 159 ? 7.181 4.345 7.068 1.00 95.62 159 ILE A N 1
ATOM 1272 C CA . ILE A 1 159 ? 6.673 4.575 5.715 1.00 95.62 159 ILE A CA 1
ATOM 1273 C C . ILE A 1 159 ? 6.355 6.056 5.570 1.00 95.62 159 ILE A C 1
ATOM 1275 O O . ILE A 1 159 ? 5.599 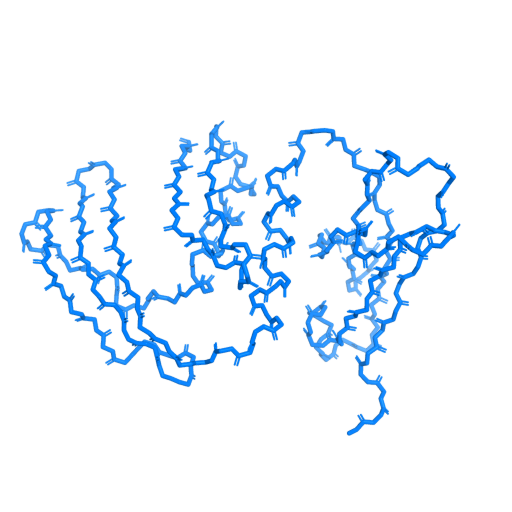6.612 6.375 1.00 95.62 159 ILE A O 1
ATOM 1279 N N . ASP A 1 160 ? 6.886 6.657 4.511 1.00 95.69 160 ASP A N 1
ATOM 1280 C CA . ASP A 1 160 ? 6.493 7.987 4.076 1.00 95.69 160 ASP A CA 1
ATOM 1281 C C . ASP A 1 160 ? 5.317 7.866 3.104 1.00 95.69 160 ASP A C 1
ATOM 1283 O O . ASP A 1 160 ? 5.416 7.231 2.048 1.00 95.69 160 ASP A O 1
ATOM 1287 N N . TRP A 1 161 ? 4.175 8.426 3.494 1.00 93.75 161 TRP A N 1
ATOM 1288 C CA . TRP A 1 161 ? 2.926 8.329 2.744 1.00 93.75 161 TRP A CA 1
ATOM 1289 C C . TRP A 1 161 ? 2.688 9.618 1.973 1.00 93.75 161 TRP A C 1
ATOM 1291 O O . TRP A 1 161 ? 2.706 10.706 2.553 1.00 93.75 161 TRP A O 1
ATOM 1301 N N . ASN A 1 162 ? 2.353 9.502 0.689 1.00 95.38 162 ASN A N 1
ATOM 1302 C CA . ASN A 1 162 ? 1.995 10.656 -0.113 1.00 95.38 162 ASN A CA 1
ATOM 1303 C C . ASN A 1 162 ? 0.780 11.363 0.508 1.00 95.38 162 ASN A C 1
ATOM 1305 O O . ASN A 1 162 ? -0.288 10.777 0.691 1.00 95.38 162 ASN A O 1
ATOM 1309 N N . SER A 1 163 ? 0.936 12.644 0.831 1.00 90.00 163 SER A N 1
ATOM 1310 C CA . SER A 1 163 ? -0.096 13.382 1.567 1.00 90.00 163 SER A CA 1
ATOM 1311 C C . SER A 1 163 ? -1.384 13.629 0.769 1.00 90.00 163 SER A C 1
ATOM 1313 O O . SER A 1 163 ? -2.438 13.815 1.379 1.00 90.00 163 SER A O 1
ATOM 1315 N N . GLU A 1 164 ? -1.324 13.605 -0.563 1.00 90.19 164 GLU A N 1
ATOM 1316 C CA . GLU A 1 164 ? -2.457 13.891 -1.448 1.00 90.19 164 GLU A CA 1
ATOM 1317 C C . GLU A 1 164 ? -3.238 12.619 -1.797 1.00 90.19 164 GLU A C 1
ATOM 1319 O O . GLU A 1 164 ? -4.451 12.563 -1.613 1.00 90.19 164 GLU A O 1
ATOM 1324 N N . LEU A 1 165 ? -2.532 11.584 -2.251 1.00 91.25 165 LEU A N 1
ATOM 1325 C CA . LEU A 1 165 ? -3.098 10.356 -2.806 1.00 91.25 165 LEU A CA 1
ATOM 1326 C C . LEU A 1 165 ? -2.923 9.137 -1.895 1.00 91.25 165 LEU A C 1
ATOM 1328 O O . LEU A 1 165 ? -3.506 8.098 -2.166 1.00 91.25 165 LEU A O 1
ATOM 1332 N N . GLY A 1 166 ? -2.127 9.218 -0.830 1.00 91.06 166 GLY A N 1
ATOM 1333 C CA . GLY A 1 166 ? -1.988 8.150 0.162 1.00 91.06 166 GLY A CA 1
ATOM 1334 C C . GLY A 1 166 ? -1.091 6.972 -0.225 1.00 91.06 166 GLY A C 1
ATOM 1335 O O . GLY A 1 166 ? -0.833 6.139 0.631 1.00 91.06 166 GLY A O 1
ATOM 1336 N N . TYR A 1 167 ? -0.576 6.864 -1.452 1.00 94.12 167 TYR A N 1
ATOM 1337 C CA . TYR A 1 167 ? 0.361 5.783 -1.795 1.00 94.12 167 TYR A CA 1
ATOM 1338 C C . TYR A 1 167 ? 1.690 5.902 -1.010 1.00 94.12 167 TYR A C 1
ATOM 1340 O O . TYR A 1 167 ? 2.079 7.012 -0.637 1.00 94.12 167 TYR A O 1
ATOM 1348 N N . PRO A 1 168 ? 2.410 4.795 -0.750 1.00 94.50 168 PRO A N 1
ATOM 1349 C CA . PRO A 1 168 ? 3.721 4.849 -0.104 1.00 94.50 168 PRO A CA 1
ATOM 1350 C C . PRO A 1 168 ? 4.776 5.427 -1.063 1.00 94.50 168 PRO A C 1
ATOM 1352 O O . PRO A 1 168 ? 5.030 4.853 -2.121 1.00 94.50 168 PRO A O 1
ATOM 1355 N N . GLU A 1 169 ? 5.399 6.554 -0.707 1.00 94.81 169 GLU A N 1
ATOM 1356 C CA . GLU A 1 169 ? 6.468 7.179 -1.509 1.00 94.81 169 GLU A CA 1
ATOM 1357 C C . GLU A 1 169 ? 7.822 6.524 -1.253 1.00 94.81 169 GLU A C 1
ATOM 1359 O O . GLU A 1 169 ? 8.627 6.337 -2.167 1.00 94.81 169 GLU A O 1
ATOM 1364 N N . SER A 1 170 ? 8.071 6.167 0.005 1.00 94.38 170 SER A N 1
ATOM 1365 C CA . SER A 1 170 ? 9.256 5.438 0.434 1.00 94.38 170 SER A CA 1
ATOM 1366 C C . SER A 1 170 ? 8.970 4.693 1.732 1.00 94.38 170 SER A C 1
ATOM 1368 O O . SER A 1 170 ? 7.990 4.974 2.424 1.00 94.38 170 SER A O 1
ATOM 1370 N N . GLY A 1 171 ? 9.811 3.720 2.072 1.00 93.75 171 GLY A N 1
ATOM 1371 C CA . GLY A 1 171 ? 9.643 3.008 3.325 1.00 93.75 171 GLY A CA 1
ATOM 1372 C C . GLY A 1 171 ? 10.806 2.104 3.690 1.00 93.75 171 GLY A C 1
ATOM 1373 O O . GLY A 1 171 ? 11.574 1.664 2.833 1.00 93.75 171 GLY A O 1
ATOM 1374 N N . TYR A 1 172 ? 10.900 1.819 4.982 1.00 93.06 172 TYR A N 1
ATOM 1375 C CA . TYR A 1 172 ? 11.816 0.869 5.585 1.00 93.06 172 TYR A CA 1
ATOM 1376 C C . TYR A 1 172 ? 11.033 -0.088 6.486 1.00 93.06 172 TYR A C 1
ATOM 1378 O O . TYR A 1 172 ? 10.249 0.333 7.340 1.00 93.06 172 TYR A O 1
ATOM 1386 N N . ILE A 1 173 ? 11.249 -1.385 6.278 1.00 91.94 173 ILE A N 1
ATOM 1387 C CA . ILE A 1 173 ? 10.647 -2.458 7.066 1.00 91.94 173 ILE A CA 1
ATOM 1388 C C . ILE A 1 173 ? 11.775 -3.375 7.527 1.00 91.94 173 ILE A C 1
ATOM 1390 O O . ILE A 1 173 ? 12.554 -3.854 6.702 1.00 91.94 173 ILE A O 1
ATOM 1394 N N . ASP A 1 174 ? 11.828 -3.628 8.830 1.00 88.19 174 ASP A N 1
ATOM 1395 C CA . ASP A 1 174 ? 12.755 -4.565 9.463 1.00 88.19 174 ASP A CA 1
ATOM 1396 C C . ASP A 1 174 ? 11.948 -5.642 10.189 1.00 88.19 174 ASP A C 1
ATOM 1398 O O . ASP A 1 174 ? 11.167 -5.311 11.085 1.00 88.19 174 ASP A O 1
ATOM 1402 N N . ILE A 1 175 ? 12.084 -6.897 9.753 1.00 83.88 175 ILE A N 1
ATOM 1403 C CA . ILE A 1 175 ? 11.295 -8.050 10.224 1.00 83.88 175 ILE A CA 1
ATOM 1404 C C . ILE A 1 175 ? 12.112 -8.868 11.217 1.00 83.88 175 ILE A C 1
ATOM 1406 O O . ILE A 1 175 ? 13.248 -9.258 10.865 1.00 83.88 175 ILE A O 1
#